Protein AF-A0A345VA34-F1 (afdb_monomer)

Radius of gyration: 29.89 Å; Cα contacts (8 Å, |Δi|>4): 12; chains: 1; bounding box: 51×50×90 Å

Solvent-accessible surface area (backbone atoms only — not comparable to full-atom values): 7363 Å² total; per-res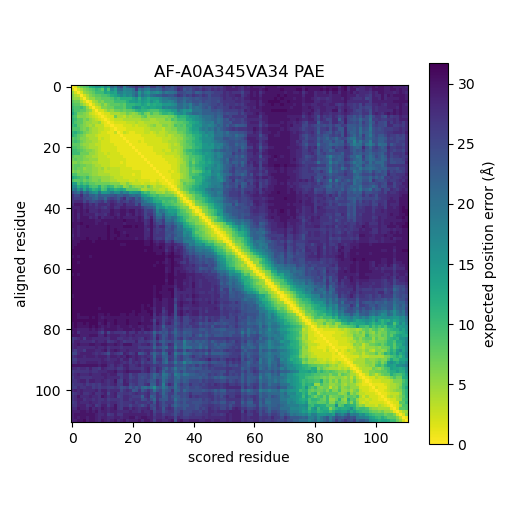idue (Å²): 142,85,87,65,75,72,60,56,61,56,53,53,48,52,52,50,52,52,52,49,50,52,51,51,51,51,50,51,50,50,51,45,49,74,74,54,71,73,82,82,75,78,85,73,91,81,77,78,79,78,75,83,78,70,92,77,80,82,85,78,94,74,79,75,77,77,75,94,79,72,77,84,75,76,78,62,54,69,64,50,48,56,50,51,54,50,50,55,33,40,78,68,65,78,43,57,76,68,59,53,54,52,52,51,46,59,75,67,56,73,132

Structure (mmCIF, N/CA/C/O backbone):
data_AF-A0A345VA34-F1
#
_entry.id   AF-A0A345VA34-F1
#
loop_
_atom_site.group_PDB
_atom_site.id
_atom_site.type_symbol
_atom_site.label_atom_id
_atom_site.label_alt_id
_atom_site.label_comp_id
_atom_site.label_asym_id
_atom_site.label_entity_id
_atom_site.label_seq_id
_atom_site.pdbx_PDB_ins_code
_atom_site.Cartn_x
_atom_site.Cartn_y
_atom_site.Cartn_z
_atom_site.occupancy
_atom_site.B_iso_or_equiv
_atom_site.auth_seq_id
_atom_site.auth_comp_id
_atom_site.auth_asym_id
_atom_site.auth_atom_id
_atom_site.pdbx_PDB_model_num
ATOM 1 N N . MET A 1 1 ? 29.168 9.331 -38.704 1.00 48.38 1 MET A N 1
ATOM 2 C CA . MET A 1 1 ? 28.771 9.872 -37.384 1.00 48.38 1 MET A CA 1
ATOM 3 C C . MET A 1 1 ? 27.290 9.552 -37.176 1.00 48.38 1 MET A C 1
ATOM 5 O O . MET A 1 1 ? 26.463 10.281 -37.693 1.00 48.38 1 MET A O 1
ATOM 9 N N . MET A 1 2 ? 26.934 8.413 -36.562 1.00 57.53 2 MET A N 1
ATOM 10 C CA . MET A 1 2 ? 25.522 7.968 -36.425 1.00 57.53 2 MET A CA 1
ATOM 11 C C . MET A 1 2 ? 25.242 7.300 -35.061 1.00 57.53 2 MET A C 1
ATOM 13 O O . MET A 1 2 ? 24.397 6.423 -34.951 1.00 57.53 2 MET A O 1
ATOM 17 N N . TRP A 1 3 ? 25.970 7.695 -34.013 1.00 54.41 3 TRP A N 1
ATOM 18 C CA . TRP A 1 3 ? 25.984 7.019 -32.703 1.00 54.41 3 TRP A CA 1
ATOM 19 C C . TRP A 1 3 ? 25.116 7.693 -31.614 1.00 54.41 3 TRP A C 1
ATOM 21 O O . TRP A 1 3 ? 25.338 7.466 -30.432 1.00 54.41 3 TRP A O 1
ATOM 31 N N . GLY A 1 4 ? 24.142 8.536 -31.981 1.00 63.38 4 GLY A N 1
ATOM 32 C CA . GLY A 1 4 ? 23.440 9.406 -31.016 1.00 63.38 4 GLY A CA 1
ATOM 33 C C . GLY A 1 4 ? 22.067 8.938 -30.513 1.00 63.38 4 GLY A C 1
ATOM 34 O O . GLY A 1 4 ? 21.713 9.220 -29.376 1.00 63.38 4 GLY A O 1
ATOM 35 N N . TYR A 1 5 ? 21.290 8.206 -31.315 1.00 62.28 5 TYR A N 1
ATOM 36 C CA . TYR A 1 5 ? 19.838 8.091 -31.077 1.00 62.28 5 TYR A CA 1
ATOM 37 C C . TYR A 1 5 ? 19.400 6.982 -30.105 1.00 62.28 5 TYR A C 1
ATOM 39 O O . TYR A 1 5 ? 18.258 6.974 -29.657 1.00 62.28 5 TYR A O 1
ATOM 47 N N . GLY A 1 6 ? 20.282 6.043 -29.752 1.00 62.53 6 GLY A N 1
ATOM 48 C CA . GLY A 1 6 ? 19.932 4.943 -28.839 1.00 62.53 6 GLY A CA 1
ATOM 49 C C . GLY A 1 6 ? 19.938 5.335 -27.358 1.00 62.53 6 GLY A C 1
ATOM 50 O O . GLY A 1 6 ? 19.204 4.757 -26.560 1.00 62.53 6 GLY A O 1
ATOM 51 N N . PHE A 1 7 ? 20.750 6.325 -26.980 1.00 62.34 7 PHE A N 1
ATOM 52 C CA . PHE A 1 7 ? 20.920 6.716 -25.581 1.00 62.34 7 PHE A CA 1
ATOM 53 C C . PHE A 1 7 ? 19.730 7.555 -25.089 1.00 62.34 7 PHE A C 1
ATOM 55 O O . PHE A 1 7 ? 19.204 7.300 -24.009 1.00 62.34 7 PHE A O 1
ATOM 62 N N . GLU A 1 8 ? 19.224 8.481 -25.910 1.00 62.91 8 GLU A N 1
ATOM 63 C CA . GLU A 1 8 ? 18.070 9.329 -25.566 1.00 62.91 8 GLU A CA 1
ATOM 64 C C . GLU A 1 8 ? 16.787 8.531 -25.288 1.00 62.91 8 GLU A C 1
ATOM 66 O O . GLU A 1 8 ? 16.019 8.888 -24.394 1.00 62.91 8 GLU A O 1
ATOM 71 N N . MET A 1 9 ? 16.575 7.409 -25.981 1.00 67.94 9 MET A N 1
ATOM 72 C CA . MET A 1 9 ? 15.356 6.607 -25.835 1.00 67.94 9 MET A CA 1
ATOM 73 C C . MET A 1 9 ? 15.271 5.898 -24.472 1.00 67.94 9 MET A C 1
ATOM 75 O O . MET A 1 9 ? 14.193 5.801 -23.887 1.00 67.94 9 MET A O 1
ATOM 79 N N . GLY A 1 10 ? 16.413 5.473 -23.916 1.00 77.38 10 GLY A N 1
ATOM 80 C CA . GLY A 1 10 ? 16.492 4.934 -22.553 1.00 77.38 10 GLY A CA 1
ATOM 81 C C . GLY A 1 10 ? 16.394 6.016 -21.472 1.00 77.38 10 GLY A C 1
ATOM 82 O O . GLY A 1 10 ? 15.786 5.798 -20.422 1.00 77.38 10 GLY A O 1
ATOM 83 N N . TRP A 1 11 ? 16.928 7.210 -21.743 1.00 83.25 11 TRP A N 1
ATOM 84 C CA . TRP A 1 11 ? 16.839 8.353 -20.830 1.00 83.25 11 TRP A CA 1
ATOM 85 C C . TRP A 1 11 ? 15.412 8.877 -20.668 1.00 83.25 11 TRP A C 1
ATOM 87 O O . TRP A 1 11 ? 15.004 9.192 -19.549 1.00 83.25 11 TRP A O 1
ATOM 97 N N . MET A 1 12 ? 14.624 8.898 -21.746 1.00 83.69 12 MET A N 1
ATOM 98 C CA . MET A 1 12 ? 13.199 9.235 -21.672 1.00 83.69 12 MET A CA 1
ATOM 99 C C . MET A 1 12 ? 12.404 8.240 -20.817 1.00 83.69 12 MET A C 1
ATOM 101 O O . MET A 1 12 ? 11.495 8.643 -20.093 1.00 83.69 12 MET A O 1
ATOM 105 N N . TRP A 1 13 ? 12.758 6.952 -20.854 1.00 88.75 13 TRP A N 1
ATOM 106 C CA . TRP A 1 13 ? 12.096 5.932 -20.042 1.00 88.75 13 TRP A CA 1
ATOM 107 C C . TRP A 1 13 ? 12.375 6.112 -18.548 1.00 88.75 13 TRP A C 1
ATOM 109 O O . TRP A 1 13 ? 11.440 6.088 -17.750 1.00 88.75 13 TRP A O 1
ATOM 119 N N . LEU A 1 14 ? 13.630 6.376 -18.167 1.00 89.31 14 LEU A N 1
ATOM 120 C CA . LEU A 1 14 ? 13.984 6.699 -16.779 1.00 89.31 14 LEU A CA 1
ATOM 121 C C . LEU A 1 14 ? 13.228 7.930 -16.273 1.00 89.31 14 LEU A C 1
ATOM 123 O O . LEU A 1 14 ? 12.715 7.918 -15.156 1.00 89.31 14 LEU A O 1
ATOM 127 N N . TRP A 1 15 ? 13.107 8.962 -17.110 1.00 91.50 15 TRP A N 1
ATOM 128 C CA . TRP A 1 15 ? 12.312 10.149 -16.801 1.00 91.50 15 TRP A CA 1
ATOM 129 C C . TRP A 1 15 ? 10.832 9.809 -16.586 1.00 91.50 15 TRP A C 1
ATOM 131 O O . TRP A 1 15 ? 10.224 10.275 -15.624 1.00 91.50 15 TRP A O 1
ATOM 141 N N . GLY A 1 16 ? 10.267 8.9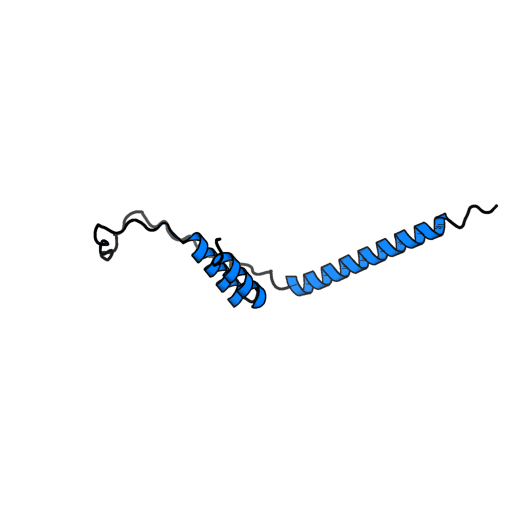47 -17.436 1.00 92.75 16 GLY A N 1
ATOM 142 C CA . GLY A 1 16 ? 8.898 8.452 -17.299 1.00 92.75 16 GLY A CA 1
ATOM 143 C C . GLY A 1 16 ? 8.677 7.649 -16.015 1.00 92.75 16 GLY A C 1
ATOM 144 O O . GLY A 1 16 ? 7.708 7.895 -15.300 1.00 92.75 16 GLY A O 1
ATOM 145 N N . VAL A 1 17 ? 9.592 6.736 -15.678 1.00 96.00 17 VAL A N 1
ATOM 146 C CA . VAL A 1 17 ? 9.537 5.947 -14.435 1.00 96.00 17 VAL A CA 1
ATOM 147 C C . VAL A 1 17 ? 9.669 6.847 -13.209 1.00 96.00 17 VAL A C 1
ATOM 149 O O . VAL A 1 17 ? 8.925 6.676 -12.247 1.00 96.00 17 VAL A O 1
ATOM 152 N N . PHE A 1 18 ? 10.566 7.833 -13.242 1.00 95.88 18 PHE A N 1
ATOM 153 C CA . PHE A 1 18 ? 10.743 8.783 -12.146 1.00 95.88 18 PHE A CA 1
ATOM 154 C C . PHE A 1 18 ? 9.499 9.660 -11.940 1.00 95.88 18 PHE A C 1
ATOM 156 O O . PHE A 1 18 ? 9.034 9.816 -10.811 1.00 95.88 18 PHE A O 1
ATOM 163 N N . LEU A 1 19 ? 8.910 10.172 -13.028 1.00 96.00 19 LEU A N 1
ATOM 164 C CA . LEU A 1 19 ? 7.655 10.925 -12.991 1.00 96.00 19 LEU A CA 1
ATOM 165 C C . LEU A 1 19 ? 6.514 10.070 -12.423 1.00 96.00 19 LEU A C 1
ATOM 167 O O . LEU A 1 19 ? 5.776 10.524 -11.549 1.00 96.00 19 LEU A O 1
ATOM 171 N N . LEU A 1 20 ? 6.399 8.817 -12.875 1.00 96.69 20 LEU A N 1
ATOM 172 C CA . LEU A 1 20 ? 5.391 7.875 -12.394 1.00 96.69 20 LEU A CA 1
ATOM 173 C C . LEU A 1 20 ? 5.570 7.571 -10.902 1.00 96.69 20 LEU A C 1
ATOM 175 O O . LEU A 1 20 ? 4.594 7.595 -10.156 1.00 96.69 20 LEU A O 1
ATOM 179 N N . ALA A 1 21 ? 6.806 7.333 -10.456 1.00 97.31 21 ALA A N 1
ATOM 180 C CA . ALA A 1 21 ? 7.124 7.103 -9.051 1.00 97.31 21 ALA A CA 1
ATOM 181 C C . ALA A 1 21 ? 6.755 8.319 -8.186 1.00 97.31 21 ALA A C 1
ATOM 183 O O . ALA A 1 21 ? 6.139 8.156 -7.133 1.00 97.31 21 ALA A O 1
ATOM 184 N N . GLY A 1 22 ? 7.051 9.536 -8.650 1.00 97.19 22 GLY A N 1
ATOM 185 C CA . GLY A 1 22 ? 6.652 10.772 -7.974 1.00 97.19 22 GLY A CA 1
ATOM 186 C C . GLY A 1 22 ? 5.132 10.913 -7.843 1.00 97.19 22 GLY A C 1
ATOM 187 O O . GLY A 1 22 ? 4.632 11.189 -6.751 1.00 97.19 22 GLY A O 1
ATOM 188 N N . ILE A 1 23 ? 4.386 10.659 -8.925 1.00 97.31 23 ILE A N 1
ATOM 189 C CA . ILE A 1 23 ? 2.914 10.675 -8.910 1.00 97.31 23 ILE A CA 1
ATOM 190 C C . ILE A 1 23 ? 2.375 9.609 -7.950 1.00 97.31 23 ILE A C 1
ATOM 192 O O . ILE A 1 23 ? 1.501 9.906 -7.139 1.00 97.31 23 ILE A O 1
ATOM 196 N N . ALA A 1 24 ? 2.907 8.386 -7.993 1.00 97.50 24 ALA A N 1
ATOM 197 C CA . ALA A 1 24 ? 2.484 7.302 -7.112 1.00 97.50 24 ALA A CA 1
ATOM 198 C C . ALA A 1 24 ? 2.686 7.661 -5.632 1.00 97.50 24 ALA A C 1
ATOM 200 O O . ALA A 1 24 ? 1.777 7.472 -4.825 1.00 97.50 24 ALA A O 1
ATOM 201 N N . VAL A 1 25 ? 3.836 8.245 -5.276 1.00 97.06 25 VAL A N 1
ATOM 202 C CA . VAL A 1 25 ? 4.101 8.727 -3.912 1.00 97.06 25 VAL A CA 1
ATOM 203 C C . VAL A 1 25 ? 3.120 9.828 -3.510 1.00 97.06 25 VAL A C 1
ATOM 205 O O . VAL A 1 25 ? 2.593 9.785 -2.401 1.00 97.06 25 VAL A O 1
ATOM 208 N N . LEU A 1 26 ? 2.830 10.785 -4.397 1.00 96.12 26 LEU A N 1
ATOM 209 C CA . LEU A 1 26 ? 1.869 11.859 -4.131 1.00 96.12 26 LEU A CA 1
ATOM 210 C C . LEU A 1 26 ? 0.456 11.312 -3.886 1.00 96.12 26 LEU A C 1
ATOM 212 O O . LEU A 1 26 ? -0.214 11.733 -2.946 1.00 96.12 26 LEU A O 1
ATOM 216 N N . VAL A 1 27 ? 0.026 10.338 -4.688 1.00 96.94 27 VAL A N 1
ATOM 217 C CA . VAL A 1 27 ? -1.261 9.655 -4.520 1.00 96.94 27 VAL A CA 1
ATOM 218 C C . VAL A 1 27 ? -1.299 8.891 -3.198 1.00 96.94 27 VAL A C 1
ATOM 220 O O . VAL A 1 27 ? -2.259 9.038 -2.447 1.00 96.94 27 VAL A O 1
ATOM 223 N N . ILE A 1 28 ? -0.250 8.130 -2.865 1.00 96.00 28 ILE A N 1
ATOM 224 C CA . ILE A 1 28 ? -0.153 7.424 -1.579 1.00 96.00 28 ILE A CA 1
ATOM 225 C C . ILE A 1 28 ? -0.205 8.418 -0.420 1.00 96.00 28 ILE A C 1
ATOM 227 O O . ILE A 1 28 ? -0.901 8.164 0.557 1.00 96.00 28 ILE A O 1
ATOM 231 N N . LEU A 1 29 ? 0.495 9.551 -0.513 1.00 95.06 29 LEU A N 1
ATOM 232 C CA . LEU A 1 29 ? 0.484 10.582 0.519 1.00 95.06 29 LEU A CA 1
ATOM 233 C C . LEU A 1 29 ? -0.900 11.222 0.654 1.00 95.06 29 LEU A C 1
ATOM 235 O O . LEU A 1 29 ? -1.363 11.407 1.772 1.00 95.06 29 LEU A O 1
ATOM 239 N N . ALA A 1 30 ? -1.585 11.502 -0.455 1.00 93.94 30 ALA A N 1
ATOM 240 C CA . ALA A 1 30 ? -2.953 12.006 -0.442 1.00 93.94 30 ALA A CA 1
ATOM 241 C C . ALA A 1 30 ? -3.899 11.001 0.226 1.00 93.94 30 ALA A C 1
ATOM 243 O O . ALA A 1 30 ? -4.572 11.351 1.189 1.00 93.94 30 ALA A O 1
ATOM 244 N N . ILE A 1 31 ? -3.878 9.732 -0.195 1.00 92.12 31 ILE A N 1
ATOM 245 C CA . ILE A 1 31 ? -4.660 8.661 0.442 1.00 92.12 31 ILE A CA 1
ATOM 246 C C . ILE A 1 31 ? -4.304 8.571 1.927 1.00 92.12 31 ILE A C 1
ATOM 248 O O . ILE A 1 31 ? -5.189 8.509 2.766 1.00 92.12 31 ILE A O 1
ATOM 252 N N . ARG A 1 32 ? -3.022 8.648 2.286 1.00 86.38 32 ARG A N 1
ATOM 253 C CA . ARG A 1 32 ? -2.561 8.599 3.677 1.00 86.38 32 ARG A CA 1
ATOM 254 C C . ARG A 1 32 ? -3.012 9.804 4.499 1.00 86.38 32 ARG A C 1
ATOM 256 O O . ARG A 1 32 ? -3.267 9.640 5.683 1.00 86.38 32 ARG A O 1
ATOM 263 N N . LEU A 1 33 ? -3.127 10.990 3.912 1.00 83.19 33 LEU A N 1
ATOM 264 C CA . LEU A 1 33 ? -3.673 12.175 4.577 1.00 83.19 33 LEU A CA 1
ATOM 265 C C . LEU A 1 33 ? -5.189 12.058 4.757 1.00 83.19 33 LEU A C 1
ATOM 267 O O . LEU A 1 33 ? -5.708 12.386 5.819 1.00 83.19 33 LEU A O 1
ATOM 271 N N . LEU A 1 34 ? -5.884 11.535 3.746 1.00 79.25 34 LEU A N 1
ATOM 272 C CA . LEU A 1 34 ? -7.331 11.333 3.778 1.00 79.25 34 LEU A CA 1
ATOM 273 C C . LEU A 1 34 ? -7.732 10.182 4.721 1.00 79.25 34 LEU A C 1
ATOM 275 O O . LEU A 1 34 ? -8.743 10.279 5.407 1.00 79.25 34 LEU A O 1
ATOM 279 N N . THR A 1 35 ? -6.932 9.119 4.805 1.00 72.12 35 THR A N 1
ATOM 280 C CA . THR A 1 35 ? -7.154 7.956 5.681 1.00 72.12 35 THR A CA 1
ATOM 281 C C . THR A 1 35 ? -6.536 8.141 7.074 1.00 72.12 35 THR A C 1
ATOM 283 O O . THR A 1 35 ? -7.032 7.587 8.047 1.00 72.12 35 THR A O 1
ATOM 286 N N . GLY A 1 36 ? -5.457 8.917 7.199 1.00 61.06 36 GLY A N 1
ATOM 287 C CA . GLY A 1 36 ? -4.674 9.080 8.433 1.00 61.06 36 GLY A CA 1
ATOM 288 C C . GLY A 1 36 ? -4.940 10.366 9.222 1.00 61.06 36 GLY A C 1
ATOM 289 O O . GLY A 1 36 ? -4.301 10.584 10.250 1.00 61.06 36 GLY A O 1
ATOM 290 N N . GLY A 1 37 ? -5.869 11.219 8.784 1.00 55.47 37 GLY A N 1
ATOM 291 C CA . GLY A 1 37 ? -6.148 12.528 9.388 1.00 55.47 37 GLY A CA 1
ATOM 292 C C . GLY A 1 37 ? -6.807 12.537 10.779 1.00 55.47 37 GLY A C 1
ATOM 293 O O . GLY A 1 37 ? -7.169 13.611 11.245 1.00 55.47 37 GLY A O 1
ATOM 294 N N . ILE A 1 38 ? -6.988 11.393 11.455 1.00 56.16 38 ILE A N 1
ATOM 295 C CA . ILE A 1 38 ? -7.758 11.304 12.720 1.00 56.16 38 ILE A CA 1
ATOM 296 C C . ILE A 1 38 ? -6.934 10.757 13.911 1.00 56.16 38 ILE A C 1
ATOM 298 O O . ILE A 1 38 ? -7.384 10.803 15.052 1.00 56.16 38 ILE A O 1
ATOM 302 N N . SER A 1 39 ? -5.683 10.323 13.730 1.00 51.81 39 SER A N 1
ATOM 303 C CA . SER A 1 39 ? -4.900 9.703 14.821 1.00 51.81 39 SER A CA 1
ATOM 304 C C . SER A 1 39 ? -4.015 10.668 15.625 1.00 51.81 39 SER A C 1
ATOM 306 O O . SER A 1 39 ? -2.889 10.326 15.972 1.00 51.81 39 SER A O 1
ATOM 308 N N . HIS A 1 40 ? -4.533 11.844 15.990 1.00 51.12 40 HIS A N 1
ATOM 309 C CA . HIS A 1 40 ? -4.001 12.629 17.117 1.00 51.12 40 HIS A CA 1
ATOM 310 C C . HIS A 1 40 ? -4.976 12.562 18.300 1.00 51.12 40 HIS A C 1
ATOM 312 O O . HIS A 1 40 ? -5.459 13.571 18.806 1.00 51.12 40 HIS A O 1
ATOM 318 N N . GLY A 1 41 ? -5.300 11.341 18.726 1.00 46.69 41 GLY A N 1
ATOM 319 C CA . GLY A 1 41 ? -5.935 11.100 20.015 1.00 46.69 41 GLY A CA 1
ATOM 320 C C . GLY A 1 41 ? -4.863 11.060 21.095 1.00 46.69 41 GLY A C 1
ATOM 321 O O . GLY A 1 41 ? -4.286 10.008 21.336 1.00 46.69 41 GLY A O 1
ATOM 322 N N . SER A 1 42 ? -4.591 12.198 21.729 1.00 51.62 42 SER A N 1
ATOM 323 C CA . SER A 1 42 ? -3.954 12.233 23.046 1.00 51.62 42 SER A CA 1
ATOM 324 C C . SER A 1 42 ? -4.891 11.603 24.083 1.00 51.62 42 SER A C 1
ATOM 326 O O . SER A 1 42 ? -5.992 12.126 24.274 1.00 51.62 42 SER A O 1
ATOM 328 N N . PRO A 1 43 ? -4.485 10.566 24.834 1.00 52.69 43 PRO A N 1
ATOM 329 C CA . PRO A 1 43 ? -5.121 10.239 26.100 1.00 52.69 43 PRO A CA 1
ATOM 330 C C . PRO A 1 43 ? -4.511 11.129 27.199 1.00 52.69 43 PRO A C 1
ATOM 332 O O . PRO A 1 43 ? -3.395 10.895 27.643 1.00 52.69 43 PRO A O 1
ATOM 335 N N . GLY A 1 44 ? -5.250 12.185 27.559 1.00 52.28 44 GLY A N 1
ATOM 336 C CA . GLY A 1 44 ? -5.388 12.802 28.893 1.00 52.28 44 GLY A CA 1
ATOM 337 C C . GLY A 1 44 ? -4.159 13.108 29.783 1.00 52.28 44 GLY A C 1
ATOM 338 O O . GLY A 1 44 ? -3.451 12.194 30.198 1.00 52.28 44 GLY A O 1
ATOM 339 N N . PRO A 1 45 ? -3.993 14.359 30.264 1.00 63.41 45 PRO A N 1
ATOM 340 C CA . PRO A 1 45 ? -3.267 14.635 31.502 1.00 63.41 45 PRO A CA 1
ATOM 341 C C . PRO A 1 45 ? -4.093 14.160 32.711 1.00 63.41 45 PRO A C 1
ATOM 343 O O . PRO A 1 45 ? -5.225 14.598 32.898 1.00 63.41 45 PRO A O 1
ATOM 346 N N . GLY A 1 46 ? -3.499 13.322 33.564 1.00 59.78 46 GLY A N 1
ATOM 347 C CA . GLY A 1 46 ? -3.943 13.128 34.948 1.00 59.78 46 GLY A CA 1
ATOM 348 C C . GLY A 1 46 ? -4.990 12.038 35.184 1.00 59.78 46 GLY A C 1
ATOM 349 O O . GLY A 1 46 ? -6.150 12.336 35.448 1.00 59.78 46 GLY A O 1
ATOM 350 N N . LEU A 1 47 ? -4.551 10.780 35.258 1.00 63.72 47 LEU A N 1
ATOM 351 C CA . LEU A 1 47 ? -5.099 9.881 36.275 1.00 63.72 47 LEU A CA 1
ATOM 352 C C . LEU A 1 47 ? -4.018 9.693 37.350 1.00 63.72 47 LEU A C 1
ATOM 354 O O . LEU A 1 47 ? -2.926 9.230 37.009 1.00 63.72 47 LEU A O 1
ATOM 358 N N . PRO A 1 48 ? -4.257 10.061 38.625 1.00 72.62 48 PRO A N 1
ATOM 359 C CA . PRO A 1 48 ? -3.384 9.612 39.700 1.00 72.62 48 PRO A CA 1
ATOM 360 C C . PRO A 1 48 ? -3.378 8.074 39.725 1.00 72.62 48 PRO A C 1
ATOM 362 O O . PRO A 1 48 ? -4.412 7.458 39.440 1.00 72.62 48 PRO A O 1
ATOM 365 N N . PRO A 1 49 ? -2.232 7.438 40.030 1.00 74.38 49 PRO A N 1
ATOM 366 C CA . PRO A 1 49 ? -2.163 5.988 40.124 1.00 74.38 49 PRO A CA 1
ATOM 367 C C . PRO A 1 49 ? -3.205 5.495 41.139 1.00 74.38 49 PRO A C 1
ATOM 369 O O . PRO A 1 49 ? -3.344 6.107 42.205 1.00 74.38 49 PRO A O 1
ATOM 372 N N . PRO A 1 50 ? -3.954 4.417 40.836 1.00 70.94 50 PRO A N 1
ATOM 373 C CA . PRO A 1 50 ? -4.837 3.818 41.823 1.00 70.94 50 PRO A CA 1
ATOM 374 C C . PRO A 1 50 ? -4.006 3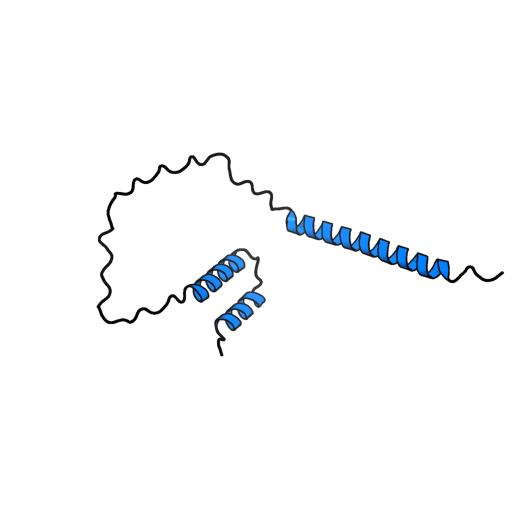.433 43.057 1.00 70.94 50 PRO A C 1
ATOM 376 O O . PRO A 1 50 ? -2.874 2.959 42.899 1.00 70.94 50 PRO A O 1
ATOM 379 N N . PRO A 1 51 ? -4.523 3.641 44.283 1.00 69.81 51 PRO A N 1
ATOM 380 C CA . PRO A 1 51 ? -3.820 3.219 45.484 1.00 69.81 51 PRO A CA 1
ATOM 381 C C . PRO A 1 51 ? -3.526 1.714 45.391 1.00 69.81 51 PRO A C 1
ATOM 383 O O . PRO A 1 51 ? -4.357 0.970 44.853 1.00 69.81 51 PRO A O 1
ATOM 386 N N . PRO A 1 52 ? -2.369 1.242 45.894 1.00 66.38 52 PRO A N 1
ATOM 387 C CA . PRO A 1 52 ? -2.116 -0.183 46.000 1.00 66.38 52 PRO A CA 1
ATOM 388 C C . PRO A 1 52 ? -3.235 -0.772 46.855 1.00 66.38 52 PRO A C 1
ATOM 390 O O . PRO A 1 52 ? -3.350 -0.475 48.043 1.00 66.38 52 PRO A O 1
ATOM 393 N N . HIS A 1 53 ? -4.105 -1.554 46.223 1.00 57.75 53 HIS A N 1
ATOM 394 C CA . HIS A 1 53 ? -5.083 -2.374 46.911 1.00 57.75 53 HIS A CA 1
ATOM 395 C C . HIS A 1 53 ? -4.273 -3.369 47.730 1.00 57.75 53 HIS A C 1
ATOM 397 O O . HIS A 1 53 ? -3.717 -4.341 47.220 1.00 57.75 53 HIS A O 1
ATOM 403 N N . THR A 1 54 ? -4.132 -3.038 49.008 1.00 53.09 54 THR A N 1
ATOM 404 C CA . THR A 1 54 ? -3.557 -3.877 50.040 1.00 53.09 54 THR A CA 1
ATOM 405 C C . THR A 1 54 ? -4.203 -5.248 49.918 1.00 53.09 54 THR A C 1
ATOM 407 O O . THR A 1 54 ? -5.423 -5.386 50.004 1.00 53.09 54 THR A O 1
ATOM 410 N N . ALA A 1 55 ? -3.375 -6.251 49.644 1.00 50.81 55 ALA A N 1
ATOM 411 C CA . ALA A 1 55 ? -3.754 -7.647 49.599 1.00 50.81 55 ALA A CA 1
ATOM 412 C C . ALA A 1 55 ? -4.426 -8.047 50.923 1.00 50.81 55 ALA A C 1
ATOM 414 O O . ALA A 1 55 ? -3.752 -8.349 51.905 1.00 50.81 55 ALA A O 1
ATOM 415 N N . GLY A 1 56 ? -5.758 -8.010 50.957 1.00 55.38 56 GLY A N 1
ATOM 416 C CA . GLY A 1 56 ? -6.516 -8.403 52.136 1.00 55.38 56 GLY A CA 1
ATOM 417 C C . GLY A 1 56 ? -7.924 -7.834 52.201 1.00 55.38 56 GLY A C 1
ATOM 418 O O . GLY A 1 56 ? -8.210 -7.091 53.126 1.00 55.38 56 GLY A O 1
ATOM 419 N N . GLN A 1 57 ? -8.830 -8.211 51.291 1.00 51.97 57 GLN A N 1
ATOM 420 C CA . GLN A 1 57 ? -10.260 -8.116 51.609 1.00 51.97 57 GLN A CA 1
ATOM 421 C C . GLN A 1 57 ? -11.124 -9.071 50.755 1.00 51.97 57 GLN A C 1
ATOM 423 O O . GLN A 1 57 ? -11.487 -8.766 49.628 1.00 51.97 57 GLN A O 1
ATOM 428 N N . PHE A 1 58 ? -11.448 -10.216 51.368 1.00 56.38 58 PHE A N 1
ATOM 429 C CA . PHE A 1 58 ? -12.683 -11.015 51.263 1.00 56.38 58 PHE A CA 1
ATOM 430 C C . PHE A 1 58 ? -13.111 -11.641 49.904 1.00 56.38 58 PHE A C 1
ATOM 432 O O . PHE A 1 58 ? -13.473 -10.920 48.976 1.00 56.38 58 PHE A O 1
ATOM 439 N N . PRO A 1 59 ? -13.191 -12.987 49.785 1.00 64.62 59 PRO A N 1
ATOM 440 C CA . PRO A 1 59 ? -13.848 -13.631 48.645 1.00 64.62 59 PRO A CA 1
ATOM 441 C C . PRO A 1 59 ? -15.381 -13.450 48.712 1.00 64.62 59 PRO A C 1
ATOM 443 O O . PRO A 1 59 ? -15.958 -13.531 49.798 1.00 64.62 59 PRO A O 1
ATOM 446 N N . PRO A 1 60 ? -16.077 -13.236 47.580 1.00 64.88 60 PRO A N 1
ATOM 447 C CA . PRO A 1 60 ? -17.534 -13.125 47.561 1.00 64.88 60 PRO A CA 1
ATOM 448 C C . PRO A 1 60 ? -18.198 -14.476 47.907 1.00 64.88 60 PRO A C 1
ATOM 450 O O . PRO A 1 60 ? -17.853 -15.495 47.300 1.00 64.88 60 PRO A O 1
ATOM 453 N N . PRO A 1 61 ? -19.184 -14.525 48.823 1.00 61.16 61 PRO A N 1
ATOM 454 C CA . PRO A 1 61 ? -20.018 -15.705 49.005 1.00 61.16 61 PRO A CA 1
ATOM 455 C C . PRO A 1 61 ? -21.009 -15.770 47.836 1.00 61.16 61 PRO A C 1
ATOM 457 O O . PRO A 1 61 ? -22.019 -15.073 47.816 1.00 61.16 61 PRO A O 1
ATOM 460 N N . GLY A 1 62 ? -20.680 -16.562 46.817 1.00 59.09 62 GLY A N 1
ATOM 461 C CA . GLY A 1 62 ? -21.525 -16.689 45.623 1.00 59.09 62 GLY A CA 1
ATOM 462 C C . GLY A 1 62 ? -21.058 -17.686 44.563 1.00 59.09 62 GLY A C 1
ATOM 463 O O . GLY A 1 62 ? -21.807 -17.959 43.630 1.00 59.09 62 GLY A O 1
ATOM 464 N N . GLN A 1 63 ? -19.866 -18.279 44.690 1.00 56.75 63 GLN A N 1
ATOM 465 C CA . GLN A 1 63 ? -19.489 -19.423 43.858 1.00 56.75 63 GLN A CA 1
ATOM 466 C C . GLN A 1 63 ? -20.124 -20.688 44.433 1.00 56.75 63 GLN A C 1
ATOM 468 O O . GLN A 1 63 ? -19.531 -21.403 45.237 1.00 56.75 63 GLN A O 1
ATOM 473 N N . ALA A 1 64 ? -21.368 -20.939 44.026 1.00 57.00 64 ALA A N 1
ATOM 474 C CA . ALA A 1 64 ? -21.935 -22.274 44.073 1.00 57.00 64 ALA A CA 1
ATOM 475 C C . ALA A 1 64 ? -20.974 -23.206 43.322 1.00 57.00 64 ALA A C 1
ATOM 477 O O . ALA A 1 64 ? -20.746 -23.048 42.121 1.00 57.00 64 ALA A O 1
ATOM 478 N N . ALA A 1 65 ? -20.355 -24.124 44.061 1.00 59.38 65 ALA A N 1
ATOM 479 C CA . ALA A 1 65 ? -19.514 -25.162 43.497 1.00 59.38 65 ALA A CA 1
ATOM 480 C C . ALA A 1 65 ? -20.312 -25.924 42.419 1.00 59.38 65 ALA A C 1
ATOM 482 O O . ALA A 1 65 ? -21.441 -26.341 42.694 1.00 59.38 65 ALA A O 1
ATOM 483 N N . PRO A 1 66 ? -19.777 -26.112 41.202 1.00 60.56 66 PRO A N 1
ATOM 484 C CA . PRO A 1 66 ? -20.402 -27.016 40.249 1.00 60.56 66 PRO A CA 1
ATOM 485 C C . PRO A 1 66 ? -20.385 -28.452 40.814 1.00 60.56 66 PRO A C 1
ATOM 487 O O . PRO A 1 66 ? -19.452 -28.812 41.540 1.00 60.56 66 PRO A O 1
ATOM 490 N N . PRO A 1 67 ? -21.407 -29.278 40.519 1.00 64.88 67 PRO A N 1
ATOM 491 C CA . PRO A 1 67 ? -21.473 -30.654 41.001 1.00 64.88 67 PRO A CA 1
ATOM 492 C C . PRO A 1 67 ? -20.242 -31.455 40.538 1.00 64.88 67 PRO A C 1
ATOM 494 O O . PRO A 1 67 ? -19.793 -31.289 39.400 1.00 64.88 67 PRO A O 1
ATOM 497 N N . PRO A 1 68 ? -19.684 -32.336 41.386 1.00 55.41 68 PRO A N 1
ATOM 498 C CA . PRO A 1 68 ? -18.537 -33.154 41.016 1.00 55.41 68 PRO A CA 1
ATOM 499 C C . PRO A 1 68 ? 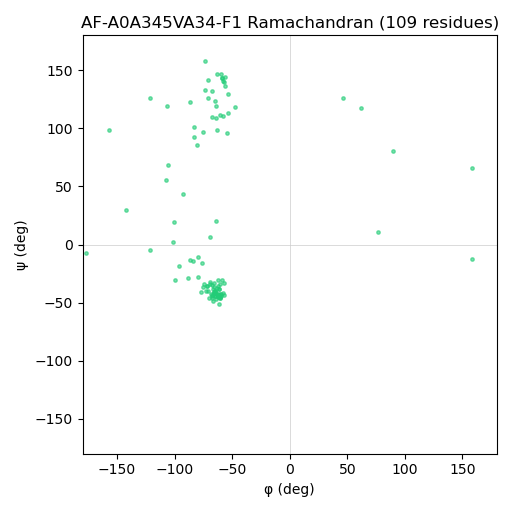-18.964 -34.164 39.944 1.00 55.41 68 PRO A C 1
ATOM 501 O O . PRO A 1 68 ? -19.727 -35.085 40.222 1.00 55.41 68 PRO A O 1
ATOM 504 N N . GLY A 1 69 ? -18.499 -33.981 38.705 1.00 58.78 69 GLY A N 1
ATOM 505 C CA . GLY A 1 69 ? -18.750 -34.945 37.628 1.00 58.78 69 GLY A CA 1
ATOM 506 C C . GLY A 1 69 ? -18.639 -34.429 36.194 1.00 58.78 69 GLY A C 1
ATOM 507 O O . GLY A 1 69 ? -18.574 -35.243 35.278 1.00 58.78 69 GLY A O 1
ATOM 508 N N . THR A 1 70 ? -18.581 -33.118 35.950 1.00 64.31 70 THR A N 1
ATOM 509 C CA . THR A 1 70 ? -18.346 -32.617 34.587 1.00 64.31 70 THR A CA 1
ATOM 510 C C . THR A 1 70 ? -16.844 -32.537 34.304 1.00 64.31 70 THR A C 1
ATOM 512 O O . THR A 1 70 ? -16.146 -31.835 35.044 1.00 64.31 70 THR A O 1
ATOM 515 N N . PRO A 1 71 ? -16.316 -33.208 33.263 1.00 65.75 71 PRO A N 1
ATOM 516 C CA . PRO A 1 71 ? -14.934 -32.995 32.851 1.00 65.75 71 PRO A CA 1
ATOM 517 C C . PRO A 1 71 ? -14.725 -31.512 32.495 1.00 65.75 71 PRO A C 1
ATOM 519 O O . PRO A 1 71 ? -15.638 -30.885 31.948 1.00 65.75 71 PRO A O 1
ATOM 522 N N . PRO A 1 72 ? -13.554 -30.925 32.800 1.00 58.25 72 PRO A N 1
ATOM 523 C CA . PRO A 1 72 ? -13.252 -29.558 32.409 1.00 58.25 72 PRO A CA 1
ATOM 524 C C . PRO A 1 72 ? -13.215 -29.492 30.881 1.00 58.25 72 PRO A C 1
ATOM 526 O O . PRO A 1 72 ? -12.305 -30.022 30.247 1.00 58.25 72 PRO A O 1
ATOM 529 N N . VAL A 1 73 ? -14.222 -28.859 30.280 1.00 62.81 73 VAL A N 1
ATOM 530 C CA . VAL A 1 73 ? -14.157 -28.476 28.870 1.00 62.81 73 VAL A CA 1
ATOM 531 C C . VAL A 1 73 ? -13.017 -27.458 28.764 1.00 62.81 73 VAL A C 1
ATOM 533 O O . VAL A 1 73 ? -13.071 -26.432 29.451 1.00 62.81 73 VAL A O 1
ATOM 536 N N . PRO A 1 74 ? -11.958 -27.724 27.976 1.00 62.00 74 PRO A N 1
ATOM 537 C CA . PRO A 1 74 ? -10.885 -26.762 27.805 1.00 62.00 74 PRO A CA 1
ATOM 538 C C . PRO A 1 74 ? -11.464 -25.471 27.221 1.00 62.00 74 PRO A C 1
ATOM 540 O O . PRO A 1 74 ? -12.426 -25.510 26.447 1.00 62.00 74 PRO A O 1
ATOM 543 N N . PRO A 1 75 ? -10.915 -24.309 27.590 1.00 55.59 75 PRO A N 1
ATOM 544 C CA . PRO A 1 75 ? -11.470 -23.043 27.171 1.00 55.59 75 PRO A CA 1
ATOM 545 C C . PRO A 1 75 ? -11.447 -22.938 25.644 1.00 55.59 75 PRO A C 1
ATOM 547 O O . PRO A 1 75 ? -10.408 -22.689 25.039 1.00 55.59 75 PRO A O 1
ATOM 550 N N . ALA A 1 76 ? -12.626 -22.960 25.021 1.00 55.31 76 ALA A N 1
ATOM 551 C CA . ALA A 1 76 ? -12.850 -22.436 23.671 1.00 55.31 76 ALA A CA 1
ATOM 552 C C . ALA A 1 76 ? -12.618 -20.905 23.591 1.00 55.31 76 ALA A C 1
ATOM 554 O O . ALA A 1 76 ? -13.089 -20.238 22.672 1.00 55.31 76 ALA A O 1
ATOM 555 N N . GLN A 1 77 ? -11.884 -20.331 24.551 1.00 56.62 77 GLN A N 1
ATOM 556 C CA . GLN A 1 77 ? -11.573 -18.913 24.665 1.00 56.62 77 GLN A CA 1
A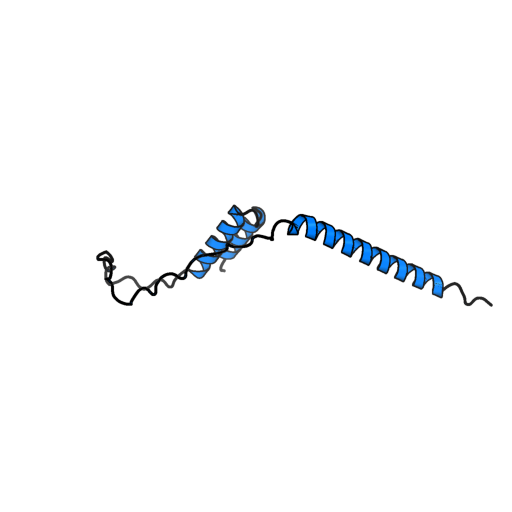TOM 557 C C . GLN A 1 77 ? -10.841 -18.404 23.418 1.00 56.62 77 GLN A C 1
ATOM 559 O O . GLN A 1 77 ? -11.077 -17.270 23.033 1.00 56.62 77 GLN A O 1
ATOM 564 N N . GLY A 1 78 ? -10.052 -19.228 22.715 1.00 56.00 78 GLY A N 1
ATOM 565 C CA . GLY A 1 78 ? -9.402 -18.820 21.460 1.00 56.00 78 GLY A CA 1
ATOM 566 C C . GLY A 1 78 ? -10.383 -18.506 20.319 1.00 56.00 78 GLY A C 1
ATOM 567 O O . GLY A 1 78 ? -10.255 -17.477 19.659 1.00 56.00 78 GLY A O 1
ATOM 568 N N . ARG A 1 79 ? -11.410 -19.346 20.120 1.00 61.06 79 ARG A N 1
ATOM 569 C CA . ARG A 1 79 ? -12.429 -19.154 19.065 1.00 61.06 79 ARG A CA 1
ATOM 570 C C . ARG A 1 79 ? -13.409 -18.041 19.434 1.00 61.06 79 ARG A C 1
ATOM 572 O O . ARG A 1 79 ? -13.818 -17.266 18.572 1.00 61.06 79 ARG A O 1
ATOM 579 N N . SER A 1 80 ? -13.750 -17.931 20.716 1.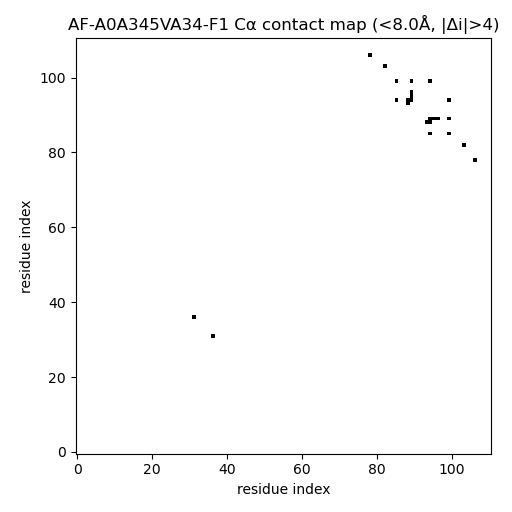00 65.44 80 SER A N 1
ATOM 580 C CA . SER A 1 80 ? -14.637 -16.881 21.223 1.00 65.44 80 SER A CA 1
ATOM 581 C C . SER A 1 80 ? -13.977 -15.502 21.205 1.00 65.44 80 SER A C 1
ATOM 583 O O . SER A 1 80 ? -14.627 -14.543 20.810 1.00 65.44 80 SER A O 1
ATOM 585 N N . GLN A 1 81 ? -12.688 -15.394 21.553 1.00 64.62 81 GLN A N 1
ATOM 586 C CA . GLN A 1 81 ? -11.943 -14.128 21.504 1.00 64.62 81 GLN A CA 1
ATOM 587 C C . GLN A 1 81 ? -11.773 -13.624 20.071 1.00 64.62 81 GLN A C 1
ATOM 589 O O . GLN A 1 81 ? -11.993 -12.449 19.805 1.00 64.62 81 GLN A O 1
ATOM 594 N N 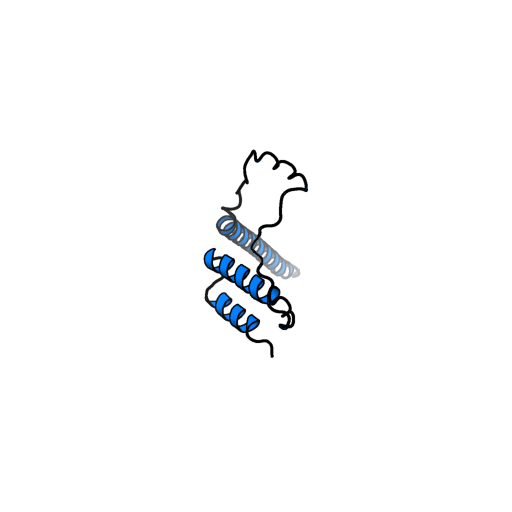. ALA A 1 82 ? -11.455 -14.512 19.124 1.00 74.50 82 ALA A N 1
ATOM 595 C CA . ALA A 1 82 ? -11.371 -14.142 17.714 1.00 74.50 82 ALA A CA 1
ATOM 596 C C . ALA A 1 82 ? -12.717 -13.625 17.167 1.00 74.50 82 ALA A C 1
ATOM 598 O O . ALA A 1 82 ? -12.740 -12.638 16.435 1.00 74.50 82 ALA A O 1
ATOM 599 N N . ARG A 1 83 ? -13.845 -14.225 17.580 1.00 71.25 83 ARG A N 1
ATOM 600 C CA . ARG A 1 83 ? -15.192 -13.720 17.253 1.00 71.25 83 ARG A CA 1
ATOM 601 C C . ARG A 1 83 ? -15.486 -12.368 17.901 1.00 71.25 83 ARG A C 1
ATOM 603 O O . ARG A 1 83 ? -16.056 -11.510 17.241 1.00 71.25 83 ARG A O 1
ATOM 610 N N . LEU A 1 84 ? -15.079 -12.172 19.154 1.00 78.81 84 LEU A N 1
ATOM 611 C CA . LEU A 1 84 ? -15.294 -10.927 19.895 1.00 78.81 84 LEU A CA 1
ATOM 612 C C . LEU A 1 84 ? -14.509 -9.758 19.278 1.00 78.81 84 LEU A C 1
ATOM 614 O O . LEU A 1 84 ? -15.045 -8.671 19.102 1.00 78.81 84 LEU A O 1
ATOM 618 N N . ILE A 1 85 ? -13.265 -10.015 18.863 1.00 80.50 85 ILE A N 1
ATOM 619 C CA . ILE A 1 85 ? -12.428 -9.045 18.147 1.00 80.50 85 ILE A CA 1
ATOM 620 C C . ILE A 1 85 ? -13.039 -8.722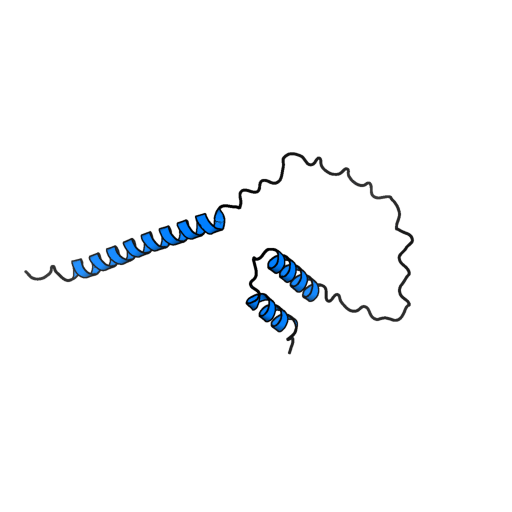 16.777 1.00 80.50 85 ILE A C 1
ATOM 622 O O . ILE A 1 85 ? -13.053 -7.563 16.373 1.00 80.50 85 ILE A O 1
ATOM 626 N N . LEU A 1 86 ? -13.567 -9.718 16.060 1.00 78.50 86 LEU A N 1
ATOM 627 C CA . LEU A 1 86 ? -14.212 -9.503 14.763 1.00 78.50 86 LEU A CA 1
ATOM 628 C C . LEU A 1 86 ? -15.487 -8.652 14.888 1.00 78.50 86 LEU A C 1
ATOM 630 O O . LEU A 1 86 ? -15.715 -7.775 14.059 1.00 78.50 86 LEU A O 1
ATOM 634 N N . ASP A 1 87 ? -16.280 -8.880 15.936 1.00 78.56 87 ASP A N 1
ATOM 635 C CA . ASP A 1 87 ? -17.505 -8.128 16.226 1.00 78.56 87 ASP A CA 1
ATOM 636 C C . ASP A 1 87 ? -17.204 -6.671 16.599 1.00 78.56 87 ASP A C 1
ATOM 638 O O . ASP A 1 87 ? -17.796 -5.742 16.050 1.00 78.56 87 ASP A O 1
ATOM 642 N N . GLU A 1 88 ? -16.187 -6.445 17.435 1.00 76.62 88 GLU A N 1
ATOM 643 C CA . GLU A 1 88 ? -15.737 -5.096 17.779 1.00 76.62 88 GLU A CA 1
ATOM 644 C C . GLU A 1 88 ? -15.210 -4.334 16.548 1.00 76.62 88 GLU A C 1
ATOM 646 O O . GLU A 1 88 ? -15.459 -3.136 16.392 1.00 76.62 88 GLU A O 1
ATOM 651 N N . ARG A 1 89 ? -14.521 -5.025 15.629 1.00 81.50 89 ARG A N 1
ATOM 652 C CA . ARG A 1 89 ? -14.025 -4.449 14.366 1.00 81.50 89 ARG A CA 1
ATOM 653 C C . ARG A 1 89 ? -15.144 -4.167 13.362 1.00 81.50 89 ARG A C 1
ATOM 655 O O . ARG A 1 89 ? -15.074 -3.165 12.650 1.00 81.50 89 ARG A O 1
ATOM 662 N N . PHE A 1 90 ? -16.172 -5.013 13.325 1.00 77.00 90 PHE A N 1
ATOM 663 C CA . PHE A 1 90 ? -17.371 -4.817 12.512 1.00 77.00 90 PHE A CA 1
ATOM 664 C C . PHE A 1 90 ? -18.195 -3.623 13.013 1.00 77.00 90 PHE A C 1
ATOM 666 O O . PHE A 1 90 ? -18.545 -2.746 12.227 1.00 77.00 90 PHE A O 1
ATOM 673 N N . ALA A 1 91 ? -18.409 -3.520 14.329 1.00 81.44 91 ALA A N 1
ATOM 674 C CA . ALA A 1 91 ? -19.100 -2.391 14.958 1.00 81.44 91 ALA A CA 1
ATOM 675 C C . ALA A 1 91 ? -18.365 -1.054 14.753 1.00 81.44 91 ALA A C 1
ATOM 677 O O . ALA A 1 91 ? -18.991 -0.001 14.650 1.00 81.44 91 ALA A O 1
ATOM 678 N N . ARG A 1 92 ? -17.031 -1.098 14.654 1.00 75.25 92 ARG A N 1
ATOM 679 C CA . ARG A 1 92 ? -16.174 0.059 14.355 1.00 75.25 92 ARG A CA 1
ATOM 680 C C . ARG A 1 92 ? -16.135 0.422 12.860 1.00 75.25 92 ARG A C 1
ATOM 682 O O . ARG A 1 92 ? -15.624 1.483 12.517 1.00 75.25 92 ARG A O 1
ATOM 689 N N . GLY A 1 93 ? -16.670 -0.433 11.980 1.00 77.50 93 GLY A N 1
ATOM 690 C CA . GLY A 1 93 ? -16.680 -0.246 10.522 1.00 77.50 93 GLY A CA 1
ATOM 691 C C . GLY A 1 93 ? -15.345 -0.539 9.827 1.00 77.50 93 GLY A C 1
ATOM 692 O O . GLY A 1 93 ? -15.184 -0.221 8.652 1.00 77.50 93 GLY A O 1
ATOM 693 N N . GLU A 1 94 ? -14.380 -1.136 10.533 1.00 75.25 94 GLU A N 1
ATOM 694 C CA . GLU A 1 94 ? -13.047 -1.462 10.000 1.00 75.25 94 GLU A CA 1
ATOM 695 C C . GLU A 1 94 ? -13.019 -2.804 9.241 1.00 75.25 94 GLU A C 1
ATOM 697 O O . GLU A 1 94 ? -12.069 -3.077 8.511 1.00 75.25 94 GLU A O 1
ATOM 702 N N . VAL A 1 95 ? -14.053 -3.640 9.394 1.00 69.75 95 VAL A N 1
ATOM 703 C CA . VAL A 1 95 ? -14.224 -4.926 8.696 1.00 69.75 95 VAL A CA 1
ATOM 704 C C . VAL A 1 95 ? -15.535 -4.900 7.914 1.00 69.75 95 VAL A C 1
ATOM 706 O O . VAL A 1 95 ? -16.592 -4.628 8.483 1.00 69.75 95 VAL A O 1
ATOM 709 N N . SER A 1 96 ? -15.472 -5.181 6.607 1.00 70.12 96 SER A N 1
ATOM 710 C CA . SER A 1 96 ? -16.659 -5.211 5.743 1.00 70.12 96 SER A CA 1
ATOM 711 C C . SER A 1 96 ? -17.518 -6.460 6.000 1.00 70.12 96 SER A C 1
ATOM 713 O O . SER A 1 96 ? -17.039 -7.485 6.496 1.00 70.12 96 SER A O 1
ATOM 715 N N . VAL A 1 97 ? -18.804 -6.390 5.645 1.00 75.50 97 VAL A N 1
ATOM 716 C CA . VAL A 1 97 ? -19.795 -7.469 5.845 1.00 75.50 97 VAL A CA 1
ATOM 717 C C . VAL A 1 97 ? -19.356 -8.781 5.174 1.00 75.50 97 VAL A C 1
ATOM 719 O O . VAL A 1 97 ? -19.628 -9.879 5.661 1.00 75.50 97 VAL A O 1
ATOM 722 N N . GLU A 1 98 ? -18.655 -8.672 4.054 1.00 71.69 98 GLU A N 1
ATOM 723 C CA . GLU A 1 98 ? -18.172 -9.770 3.224 1.00 71.69 98 GLU A CA 1
ATOM 724 C C . GLU A 1 98 ? -17.046 -10.532 3.933 1.00 71.69 98 GLU A C 1
ATOM 726 O O . GLU A 1 98 ? -17.105 -11.757 4.042 1.00 71.69 98 GLU A O 1
ATOM 731 N N . GLN A 1 99 ? -16.085 -9.809 4.516 1.00 69.88 99 GLN A N 1
ATOM 732 C CA . GLN A 1 99 ? -14.979 -10.395 5.281 1.00 69.88 99 GLN A CA 1
ATOM 733 C C . GLN A 1 99 ? -15.440 -11.014 6.608 1.00 69.88 99 GLN A C 1
ATOM 735 O O . GLN A 1 99 ? -14.883 -12.024 7.049 1.00 69.88 99 GLN A O 1
ATOM 740 N N . TYR A 1 100 ? -16.484 -10.452 7.231 1.00 67.94 100 TYR A N 1
ATOM 741 C CA . TYR A 1 100 ? -17.110 -11.022 8.428 1.00 67.94 100 TYR A CA 1
ATOM 742 C C . TYR A 1 100 ? -17.676 -12.423 8.152 1.00 67.94 100 TYR A C 1
ATOM 744 O O . TYR A 1 100 ? -17.423 -13.366 8.904 1.00 67.94 100 TYR A O 1
ATOM 752 N N . ARG A 1 101 ? -18.393 -12.584 7.032 1.00 76.19 101 ARG A N 1
ATOM 753 C CA . ARG A 1 101 ? -18.968 -13.876 6.621 1.00 76.19 101 ARG A CA 1
ATOM 754 C C . ARG A 1 101 ? -17.898 -14.917 6.310 1.00 76.19 101 ARG A C 1
ATOM 756 O O . ARG A 1 101 ? -18.059 -16.077 6.678 1.00 76.19 101 ARG A O 1
ATOM 763 N N . GLU A 1 10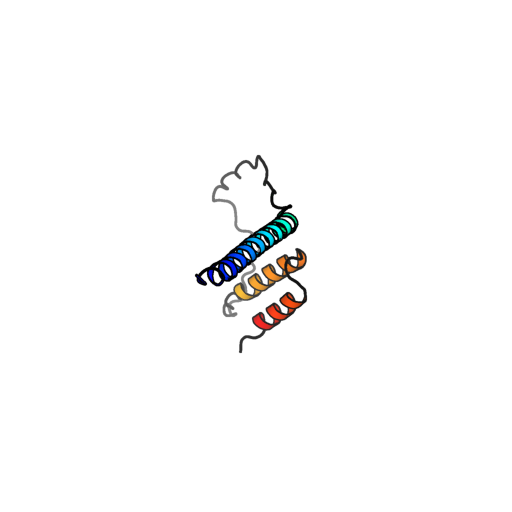2 ? -16.813 -14.506 5.665 1.00 74.31 102 GLU A N 1
ATOM 764 C CA . GLU A 1 102 ? -15.701 -15.393 5.323 1.00 74.31 102 GLU A CA 1
ATOM 765 C C . GLU A 1 102 ? -14.937 -15.850 6.577 1.00 74.31 102 GLU A C 1
ATOM 767 O O . GLU A 1 102 ? -14.679 -17.039 6.751 1.00 74.31 102 GLU A O 1
ATOM 772 N N . SER A 1 103 ? -14.691 -14.938 7.524 1.00 70.81 103 SER A N 1
ATOM 773 C CA . SER A 1 103 ? -14.018 -15.248 8.795 1.00 70.81 103 SER A CA 1
ATOM 774 C C . SER A 1 103 ? -14.861 -16.146 9.710 1.00 70.81 103 SER A C 1
ATOM 776 O O . SER A 1 103 ? -14.316 -17.014 10.390 1.00 70.81 103 SER A O 1
ATOM 778 N N . LEU A 1 104 ? -16.194 -15.995 9.704 1.00 71.94 104 LEU A N 1
ATOM 779 C CA . LEU A 1 104 ? -17.104 -16.919 10.393 1.00 71.94 104 LEU A CA 1
ATOM 780 C C . LEU A 1 104 ? -17.098 -18.318 9.777 1.00 71.94 104 LEU A C 1
ATOM 782 O O . LEU A 1 104 ? -17.191 -19.298 10.516 1.00 71.94 104 LEU A O 1
ATOM 786 N N . LYS A 1 105 ? -16.980 -18.408 8.448 1.00 74.31 105 LYS A N 1
ATOM 787 C CA . LYS A 1 105 ? -16.874 -19.684 7.743 1.00 74.31 105 LYS A CA 1
ATOM 788 C C . LYS A 1 105 ? -15.561 -20.383 8.099 1.00 74.31 105 LYS A C 1
ATOM 790 O O . LYS A 1 105 ? -15.598 -21.508 8.569 1.00 74.31 105 LYS A O 1
ATOM 795 N N . VAL A 1 106 ? -14.431 -19.678 8.043 1.00 71.50 106 VAL A N 1
ATOM 796 C CA . VAL A 1 106 ? -13.112 -20.218 8.429 1.00 71.50 106 VAL A CA 1
ATOM 797 C C . VAL A 1 106 ? -13.051 -20.636 9.908 1.00 71.50 106 VAL A C 1
ATOM 799 O O . VAL A 1 106 ? -12.475 -21.668 10.225 1.00 71.50 106 VAL A O 1
ATOM 802 N N . LEU A 1 107 ? -13.672 -19.890 10.832 1.00 67.88 107 LEU A N 1
ATOM 803 C CA . LEU A 1 107 ? -13.728 -20.279 12.254 1.00 67.88 107 LEU A CA 1
ATOM 804 C C . LEU A 1 107 ? -14.738 -21.398 12.564 1.00 67.88 107 LEU A C 1
ATOM 806 O O . LEU A 1 107 ? -14.723 -21.932 13.676 1.00 67.88 107 LEU A O 1
ATOM 810 N N . GLY A 1 108 ? -15.670 -21.679 11.652 1.00 65.06 108 GLY A N 1
ATOM 811 C CA . GLY A 1 108 ? -16.645 -22.768 11.757 1.00 65.06 108 GLY A CA 1
ATOM 812 C C . GLY A 1 108 ? -16.223 -24.041 11.020 1.00 65.06 108 GLY A C 1
ATOM 813 O O . GLY A 1 108 ? -16.753 -25.106 11.317 1.00 65.06 108 GLY A O 1
ATOM 814 N N . GLU A 1 109 ? -15.273 -23.926 10.097 1.00 56.88 109 GLU A N 1
ATOM 815 C CA . GLU A 1 109 ? -14.789 -24.981 9.209 1.00 56.88 109 GLU A CA 1
ATOM 816 C C . GLU A 1 109 ? -13.400 -25.440 9.690 1.00 56.88 109 GLU A C 1
ATOM 818 O O . GLU A 1 109 ? -12.375 -25.184 9.063 1.00 56.88 109 GLU A O 1
ATOM 823 N N . GLU A 1 110 ? -13.364 -26.095 10.858 1.00 52.19 110 GLU A N 1
ATOM 824 C CA . GLU A 1 110 ? -12.351 -27.137 11.069 1.00 52.19 110 GLU A CA 1
ATOM 825 C C . GLU A 1 110 ? -12.772 -28.366 10.239 1.00 52.19 110 GLU A C 1
ATOM 827 O O . GLU A 1 110 ? -13.960 -28.702 10.269 1.00 52.19 110 GLU A O 1
ATOM 832 N N . PRO A 1 111 ? -11.859 -28.990 9.467 1.00 55.72 111 PRO A N 1
ATOM 833 C CA . PRO A 1 111 ? -12.137 -30.208 8.701 1.00 55.72 111 PRO A CA 1
ATOM 834 C C . PRO A 1 111 ? -12.484 -31.413 9.585 1.00 55.72 111 PRO A C 1
ATOM 836 O O . PRO A 1 111 ? -11.972 -31.488 10.727 1.00 55.72 111 PRO A O 1
#

Secondary structure (DSSP, 8-state):
----HHHHHHHHHHHHHHHHHHHHHHHHHHHHHHHHTT------S--PPPP---S-----TT--PPPTT------THHHHHHHHHHHHHHHTT-S-HHHHHHHHHHHH---

Foldseek 3Di:
DPPPDPVVVVVVVVVVVVVVVVVVVVVVVVVCCVVVVPPPDDPDDDDDPDPPPPPDDDDDPDPPDDDPDDDPDPDPCVLVVVLVVLVVCVVVVVDDPVRNVVVVCVSVDDD

pLDDT: mean 70.4, std 14.23, range [46.69, 97.5]

Sequence (111 aa):
MMWGYGFEMGWMWLWGVFLLAGIAVLVILAIRLLTGGISHGSPGPGLPPPPPHTAGQFPPPGQAAPPPGTPPVPPAQGRSQARLILDERFARGEVSVEQYRESLKVLGEEP

Mean predicted aligned error: 20.85 Å